Protein AF-A0A9E6E103-F1 (afdb_monomer)

Secondary structure (DSSP, 8-state):
-PPPHHHHHHHHHHHHHT-THHHHHHHHHHHHHHHHHHHHHHHHHHHHHTSS-HHHHHHHHHHHHHHHHHHHHHHHHHHHHHHHHHHHHHHHHHHHHH-

Nearest PDB structures (foldseek):
  6o35-assembly1_B-2  TM=4.935E-01  e=4.729E+00  synthetic construct
  6o35-assembly1_C-2  TM=4.716E-01  e=3.484E+00  synthetic construct
  6o35-assembly1_A  TM=3.844E-01  e=2.566E+00  synthetic construct

Foldseek 3Di:
DQDDPVVLVVVLVVVVVPDCLVVLLVVQLVVLCVVCVVVLVVLVVCVVVVVDDPVRSVVVVVVSVVVSVVSCVVSVVVSVVSVVVSVVVSVVVVVVRVD

Mean predicted aligned error: 8.81 Å

Sequence (99 aa):
MTPSLDNLIEQVTNQIEDSPLKNLMTSALTVTLDKQKSTLQELIDARNNGDLTNEEFELEILREKQIAEAEMLTWQISAKSEVQKIINKTFSTLVDTLV

Radius of gyration: 22.34 Å; Cα contacts (8 Å, |Δi|>4): 36; chains: 1; bounding box: 44×16×65 Å

Structure (mmCIF, N/CA/C/O backbone):
data_AF-A0A9E6E103-F1
#
_entry.id   AF-A0A9E6E103-F1
#
loop_
_atom_site.group_PDB
_atom_site.id
_atom_site.type_symbol
_atom_site.label_atom_id
_atom_site.label_alt_id
_atom_site.label_comp_id
_atom_site.label_asym_id
_atom_site.label_entity_id
_atom_site.label_seq_id
_atom_site.pdbx_PDB_ins_code
_atom_site.Cartn_x
_atom_site.Cartn_y
_atom_site.Cartn_z
_atom_site.occupancy
_atom_site.B_iso_or_equiv
_atom_site.auth_seq_id
_atom_site.auth_comp_id
_atom_site.auth_asym_id
_atom_site.auth_atom_id
_atom_site.pdbx_PDB_model_num
ATOM 1 N N . MET A 1 1 ? 24.637 3.493 -40.374 1.00 46.44 1 MET A N 1
ATOM 2 C CA . MET A 1 1 ? 25.115 4.423 -39.331 1.00 46.44 1 MET A CA 1
ATOM 3 C C . MET A 1 1 ? 24.800 3.766 -38.009 1.00 46.44 1 MET A C 1
ATOM 5 O O . MET A 1 1 ? 23.629 3.517 -37.761 1.00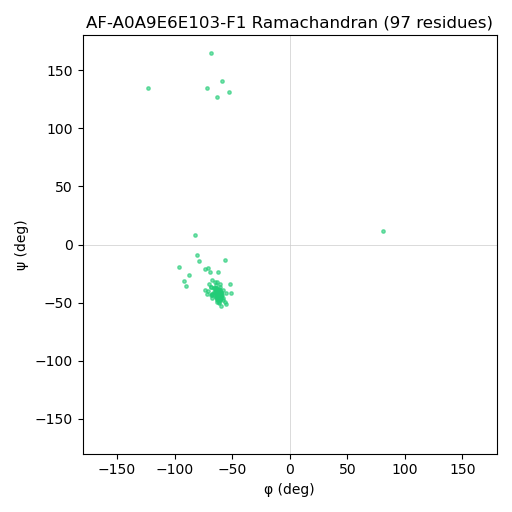 46.44 1 MET A O 1
ATOM 9 N N . THR A 1 2 ? 25.812 3.388 -37.234 1.00 52.31 2 THR A N 1
ATOM 10 C CA . THR A 1 2 ? 25.611 2.846 -35.885 1.00 52.31 2 THR A CA 1
ATOM 11 C C . THR A 1 2 ? 24.972 3.949 -35.038 1.00 52.31 2 THR A C 1
ATOM 13 O O . THR A 1 2 ? 25.489 5.071 -35.064 1.00 52.31 2 THR A O 1
ATOM 16 N N . PRO A 1 3 ? 23.837 3.710 -34.362 1.00 54.94 3 PRO A N 1
ATOM 17 C CA . PRO A 1 3 ? 23.281 4.681 -33.429 1.00 54.94 3 PRO A CA 1
ATOM 18 C C . PRO A 1 3 ? 24.358 5.089 -32.420 1.00 54.94 3 PRO A C 1
ATOM 20 O O . PRO A 1 3 ? 25.043 4.229 -31.867 1.00 54.94 3 PRO A O 1
ATOM 23 N N . SER A 1 4 ? 24.533 6.396 -32.206 1.00 72.75 4 SER A N 1
ATOM 24 C CA . SER A 1 4 ? 25.338 6.875 -31.081 1.00 72.75 4 SER A CA 1
ATOM 25 C C . SER A 1 4 ? 24.725 6.339 -29.788 1.00 72.75 4 SER A C 1
ATOM 27 O O . SER A 1 4 ? 23.498 6.316 -29.653 1.00 72.75 4 SER A O 1
ATOM 29 N N . LEU A 1 5 ? 25.570 5.940 -28.836 1.00 67.06 5 LEU A N 1
ATOM 30 C CA . LEU A 1 5 ? 25.145 5.537 -27.497 1.00 67.06 5 LEU A CA 1
ATOM 31 C C . LEU A 1 5 ? 24.242 6.605 -26.853 1.00 67.06 5 LEU A C 1
ATOM 33 O O . LEU A 1 5 ? 23.276 6.256 -26.180 1.00 67.06 5 LEU A O 1
ATOM 37 N N . ASP A 1 6 ? 24.489 7.884 -27.148 1.00 70.75 6 ASP A N 1
ATOM 38 C CA . ASP A 1 6 ? 23.690 9.013 -26.662 1.00 70.75 6 ASP A CA 1
ATOM 39 C C . ASP A 1 6 ? 22.241 8.969 -27.173 1.00 70.75 6 ASP A C 1
ATOM 41 O O . ASP A 1 6 ? 21.303 9.133 -26.396 1.00 70.75 6 ASP A O 1
ATOM 45 N N . ASN A 1 7 ? 22.036 8.641 -28.454 1.00 74.81 7 ASN A N 1
ATOM 46 C CA . ASN A 1 7 ? 20.694 8.512 -29.036 1.00 74.81 7 ASN A CA 1
ATOM 47 C C . ASN A 1 7 ? 19.939 7.308 -28.449 1.00 74.81 7 ASN A C 1
ATOM 49 O O . ASN A 1 7 ? 18.711 7.322 -28.349 1.00 74.81 7 ASN A O 1
ATOM 53 N N . LEU A 1 8 ? 20.667 6.254 -28.069 1.00 68.25 8 LEU A N 1
ATOM 54 C CA . LEU A 1 8 ? 20.087 5.077 -27.427 1.00 68.25 8 LEU A CA 1
ATOM 55 C C . LEU A 1 8 ? 19.645 5.388 -25.991 1.00 68.25 8 LEU A C 1
ATOM 57 O O . LEU A 1 8 ? 18.557 4.991 -25.576 1.00 68.25 8 LEU A O 1
ATOM 61 N N . ILE A 1 9 ? 20.479 6.130 -25.254 1.00 68.38 9 ILE A N 1
ATOM 62 C CA . ILE A 1 9 ? 20.173 6.621 -23.906 1.00 68.38 9 ILE A CA 1
ATOM 63 C C . ILE A 1 9 ? 18.934 7.525 -23.946 1.00 68.38 9 ILE A C 1
ATOM 65 O O . ILE A 1 9 ? 18.040 7.359 -23.116 1.00 68.38 9 ILE A O 1
ATOM 69 N N . GLU A 1 10 ? 18.831 8.422 -24.928 1.00 75.25 10 GLU A N 1
ATOM 70 C CA . GLU A 1 10 ? 17.669 9.301 -25.107 1.00 75.25 10 GLU A CA 1
ATOM 71 C C . GLU A 1 10 ? 16.381 8.510 -25.412 1.00 75.25 10 GLU A C 1
ATOM 73 O O . GLU A 1 10 ? 15.361 8.705 -24.750 1.00 75.25 10 GLU A O 1
ATOM 78 N N . GLN A 1 11 ? 16.423 7.539 -26.335 1.00 71.12 11 GLN A N 1
ATOM 79 C CA . GLN A 1 11 ? 15.262 6.686 -26.641 1.00 71.12 11 GLN A CA 1
ATOM 80 C C . GLN A 1 11 ? 14.775 5.872 -25.441 1.00 71.12 11 GLN A C 1
ATOM 82 O O . GLN A 1 11 ? 13.568 5.730 -25.238 1.00 71.12 11 GLN A O 1
ATOM 87 N N . VAL A 1 12 ? 15.700 5.312 -24.662 1.00 66.12 12 VAL A N 1
ATOM 88 C CA . VAL A 1 12 ? 15.371 4.541 -23.460 1.00 66.12 12 VAL A CA 1
ATOM 89 C C . VAL A 1 12 ? 14.786 5.452 -22.383 1.00 66.12 12 VAL A C 1
ATOM 91 O O . VAL A 1 12 ? 13.784 5.093 -21.771 1.00 66.12 12 VAL A O 1
ATOM 94 N N . THR A 1 13 ? 15.362 6.639 -22.181 1.00 68.50 13 THR A N 1
ATOM 95 C CA . THR A 1 13 ? 14.901 7.602 -21.170 1.00 68.50 13 THR A CA 1
ATOM 96 C C . THR A 1 13 ? 13.482 8.089 -21.465 1.00 68.50 13 THR A C 1
ATOM 98 O O . THR A 1 13 ? 12.637 8.061 -20.572 1.00 68.50 13 THR A O 1
ATOM 101 N N . ASN A 1 14 ? 13.168 8.403 -22.725 1.00 71.56 14 ASN A N 1
ATOM 102 C CA . ASN A 1 14 ? 11.820 8.818 -23.129 1.00 71.56 14 ASN A CA 1
ATOM 103 C C . ASN A 1 14 ? 10.767 7.712 -22.907 1.00 71.56 14 ASN A C 1
AT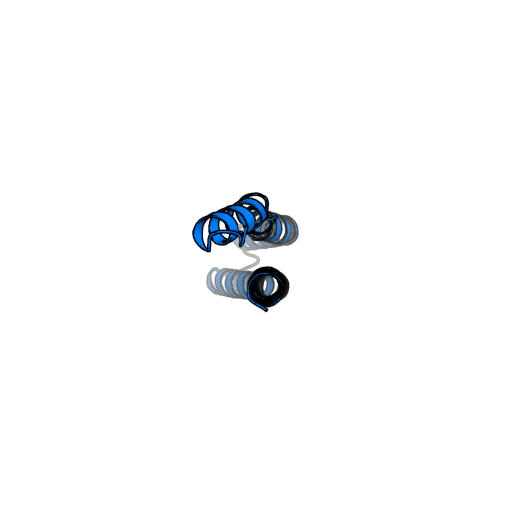OM 105 O O . ASN A 1 14 ? 9.632 7.999 -22.543 1.00 71.56 14 ASN A O 1
ATOM 109 N N . GLN A 1 15 ? 11.136 6.430 -23.044 1.00 65.00 15 GLN A N 1
ATOM 110 C CA . GLN A 1 15 ? 10.236 5.308 -22.721 1.00 65.00 15 GLN A CA 1
ATOM 111 C C . GLN A 1 15 ? 9.990 5.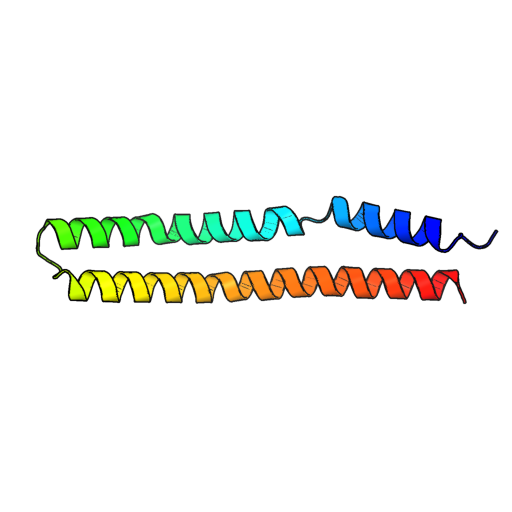136 -21.211 1.00 65.00 15 GLN A C 1
ATOM 113 O O . GLN A 1 15 ? 9.024 4.477 -20.823 1.00 65.00 15 GLN A O 1
ATOM 118 N N . ILE A 1 16 ? 10.867 5.684 -20.363 1.00 63.19 16 ILE A N 1
ATOM 119 C CA . ILE A 1 16 ? 10.753 5.647 -18.898 1.00 63.19 16 ILE A CA 1
ATOM 120 C C . ILE A 1 16 ? 9.979 6.860 -18.376 1.00 63.19 16 ILE A C 1
ATOM 122 O O . ILE A 1 16 ? 9.233 6.712 -17.412 1.00 63.19 16 ILE A O 1
ATOM 126 N N . GLU A 1 17 ? 10.119 8.041 -18.983 1.00 57.94 17 GLU A N 1
ATOM 127 C CA . GLU A 1 17 ? 9.344 9.230 -18.587 1.00 57.94 17 GLU A CA 1
ATOM 128 C C . GLU A 1 17 ? 7.830 9.026 -18.746 1.00 57.94 17 GLU A C 1
ATOM 130 O O . GLU A 1 17 ? 7.068 9.448 -17.876 1.00 57.94 17 GLU A O 1
ATOM 135 N N . ASP A 1 18 ? 7.404 8.268 -19.760 1.00 60.41 18 ASP A N 1
ATOM 136 C CA . ASP A 1 18 ? 6.011 7.828 -19.941 1.00 60.41 18 ASP A CA 1
ATOM 137 C C . ASP A 1 18 ? 5.642 6.580 -19.103 1.00 60.41 18 ASP A C 1
ATOM 139 O O . ASP A 1 18 ? 4.560 6.002 -19.253 1.00 60.41 18 ASP A O 1
ATOM 143 N N . SER A 1 19 ? 6.522 6.122 -18.202 1.00 59.94 19 SER A N 1
ATOM 144 C CA . SER A 1 19 ? 6.278 4.923 -17.400 1.00 59.94 19 SER A CA 1
ATOM 145 C C . SER A 1 19 ? 5.203 5.163 -16.327 1.00 59.94 19 SER A C 1
ATOM 147 O O . SER A 1 19 ? 5.302 6.111 -15.540 1.00 59.94 19 SER A O 1
ATOM 149 N N . PRO A 1 20 ? 4.233 4.240 -16.165 1.00 62.06 20 PRO A N 1
ATOM 150 C CA . PRO A 1 20 ? 3.222 4.290 -15.105 1.00 62.06 20 PRO A CA 1
ATOM 151 C C . PRO A 1 20 ? 3.786 4.351 -13.676 1.00 62.06 20 PRO A C 1
ATOM 153 O O . PRO A 1 20 ? 3.041 4.641 -12.741 1.00 62.06 20 PRO A O 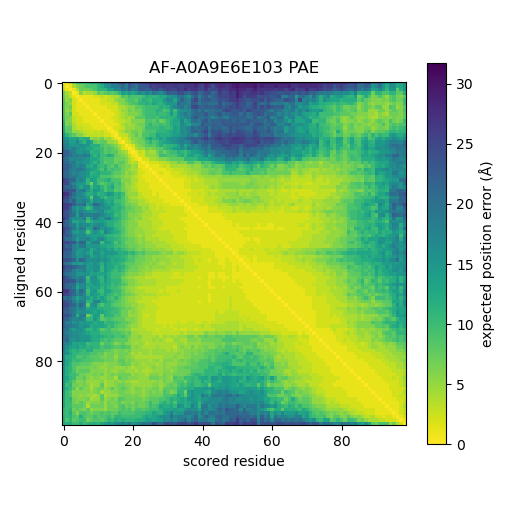1
ATOM 156 N N . LEU A 1 21 ? 5.084 4.079 -13.487 1.00 65.31 21 LEU A N 1
ATOM 157 C CA . LEU A 1 21 ? 5.771 3.956 -12.197 1.00 65.31 21 LEU A CA 1
ATOM 158 C C . LEU A 1 21 ? 5.541 5.138 -11.244 1.00 65.31 21 LEU A C 1
ATOM 160 O O . LEU A 1 21 ? 5.307 4.912 -10.055 1.00 65.31 21 LEU A O 1
ATOM 164 N N . LYS A 1 22 ? 5.560 6.382 -11.743 1.00 58.53 22 LYS A N 1
ATOM 165 C CA . LYS A 1 22 ? 5.382 7.581 -10.900 1.00 58.53 22 LYS A CA 1
ATOM 166 C C . LYS A 1 22 ? 3.981 7.662 -10.289 1.00 58.53 22 LYS A C 1
ATOM 168 O O . LYS A 1 22 ? 3.830 8.067 -9.139 1.00 58.53 22 LYS A O 1
ATOM 173 N N . ASN A 1 23 ? 2.966 7.252 -11.043 1.00 68.19 23 ASN A N 1
ATOM 174 C CA . ASN A 1 23 ? 1.575 7.289 -10.595 1.00 68.19 23 ASN A CA 1
ATOM 175 C C . ASN A 1 23 ? 1.190 6.015 -9.831 1.00 68.19 23 ASN A C 1
ATOM 177 O O . ASN A 1 23 ? 0.330 6.068 -8.958 1.00 68.19 23 ASN A O 1
ATOM 181 N N . LEU A 1 24 ? 1.866 4.892 -10.101 1.00 72.44 24 LEU A N 1
ATOM 182 C CA . LEU A 1 24 ? 1.537 3.581 -9.545 1.00 72.44 24 LEU A CA 1
ATOM 183 C C . LEU A 1 24 ? 1.548 3.566 -8.010 1.00 72.44 24 LEU A C 1
ATOM 185 O O . LEU A 1 24 ? 0.602 3.077 -7.403 1.00 72.44 24 LEU A O 1
ATOM 189 N N . MET A 1 25 ? 2.591 4.112 -7.373 1.00 67.31 25 MET A N 1
ATOM 190 C CA . MET A 1 25 ? 2.734 4.058 -5.908 1.00 67.31 25 MET A CA 1
ATOM 191 C C . MET A 1 25 ? 1.782 5.005 -5.180 1.00 67.31 25 MET A C 1
ATOM 193 O O . MET A 1 25 ? 1.214 4.631 -4.157 1.00 67.31 25 MET A O 1
ATOM 197 N N . THR A 1 26 ? 1.566 6.205 -5.719 1.00 68.69 26 THR A N 1
ATOM 198 C CA . THR A 1 26 ? 0.616 7.164 -5.144 1.00 68.69 26 THR A CA 1
ATOM 199 C C . THR A 1 26 ? -0.813 6.645 -5.277 1.00 68.69 26 THR A C 1
ATOM 201 O O . THR A 1 26 ? -1.543 6.638 -4.292 1.00 68.69 26 THR A O 1
ATOM 204 N N . SER A 1 27 ? -1.199 6.130 -6.451 1.00 77.88 27 SER A N 1
ATOM 205 C CA . SER A 1 27 ? -2.519 5.521 -6.656 1.00 77.88 27 SER A CA 1
ATOM 206 C C . SER A 1 27 ? -2.726 4.278 -5.790 1.00 77.88 27 SER A C 1
ATOM 208 O O . SER A 1 27 ? -3.802 4.111 -5.225 1.00 77.88 27 SER A O 1
ATOM 210 N N . ALA A 1 28 ? -1.703 3.432 -5.643 1.00 79.06 28 ALA A N 1
ATOM 211 C CA . ALA A 1 28 ? -1.750 2.268 -4.763 1.00 79.06 28 ALA A CA 1
ATOM 212 C C . ALA A 1 28 ? -1.987 2.660 -3.299 1.00 79.06 28 ALA A C 1
ATOM 214 O O . ALA A 1 28 ? -2.880 2.111 -2.656 1.00 79.06 28 ALA A O 1
ATOM 215 N N . LEU A 1 29 ? -1.241 3.650 -2.797 1.00 75.75 29 LEU A N 1
ATOM 216 C CA . LEU A 1 29 ? -1.410 4.150 -1.436 1.00 75.75 29 LEU A CA 1
ATOM 217 C C . LEU A 1 29 ? -2.796 4.769 -1.232 1.00 75.75 29 LEU A C 1
ATOM 219 O O . LEU A 1 29 ? -3.434 4.488 -0.223 1.00 75.75 29 LEU A O 1
ATOM 223 N N . THR A 1 30 ? -3.290 5.565 -2.186 1.00 79.62 30 THR A N 1
ATOM 224 C CA . THR A 1 30 ? -4.650 6.120 -2.125 1.00 79.62 30 THR A CA 1
ATOM 225 C C . THR A 1 30 ? -5.694 5.012 -2.030 1.00 79.62 30 THR A C 1
ATOM 227 O O . THR A 1 30 ? -6.552 5.073 -1.160 1.00 79.62 30 THR A O 1
ATOM 230 N N . VAL A 1 31 ? -5.585 3.960 -2.848 1.00 82.56 31 VAL A N 1
ATOM 231 C CA . VAL A 1 31 ? -6.514 2.821 -2.804 1.00 82.56 31 VAL A CA 1
ATOM 232 C C . VAL A 1 31 ? -6.448 2.077 -1.467 1.00 82.56 31 VAL A C 1
ATOM 234 O O . VAL A 1 31 ? -7.493 1.722 -0.927 1.00 82.56 31 VAL A O 1
ATOM 237 N N . THR A 1 32 ? -5.254 1.834 -0.921 1.00 82.50 32 THR A N 1
ATOM 238 C CA . THR A 1 32 ? -5.095 1.187 0.394 1.00 82.50 32 THR A CA 1
ATOM 239 C C . THR A 1 32 ? -5.686 2.049 1.513 1.00 82.50 32 THR A C 1
ATOM 241 O O . THR A 1 32 ? -6.465 1.549 2.322 1.00 82.50 32 THR A O 1
ATOM 244 N N . LEU A 1 33 ? -5.416 3.357 1.525 1.00 82.19 33 LEU A N 1
ATOM 245 C CA . LEU A 1 33 ? -5.962 4.263 2.540 1.00 82.19 33 LEU A CA 1
ATOM 246 C C . LEU A 1 33 ? -7.481 4.451 2.412 1.00 82.19 33 LEU A C 1
ATOM 248 O O . LEU A 1 33 ? -8.169 4.510 3.429 1.00 82.19 33 LEU A O 1
ATOM 252 N N . ASP A 1 34 ? -8.026 4.485 1.194 1.00 81.06 34 ASP A N 1
ATOM 253 C CA . ASP A 1 34 ? -9.474 4.567 0.973 1.00 81.06 34 ASP A CA 1
ATOM 254 C C . ASP A 1 34 ? -10.202 3.326 1.507 1.00 81.06 34 ASP A C 1
ATOM 256 O O . ASP A 1 34 ? -11.282 3.454 2.087 1.00 81.06 34 ASP A O 1
ATOM 260 N N . LYS A 1 35 ? -9.604 2.133 1.382 1.00 80.62 35 LYS A N 1
ATOM 261 C 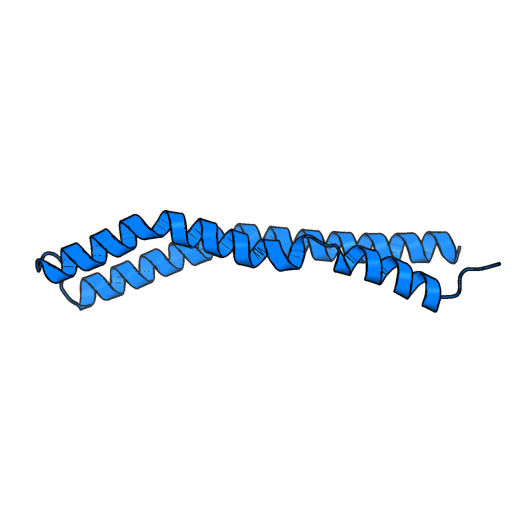CA . LYS A 1 35 ? -10.148 0.900 1.978 1.00 80.62 35 LYS A CA 1
ATOM 262 C C . LYS A 1 35 ? -10.138 0.944 3.503 1.00 80.62 35 LYS A C 1
ATOM 264 O O . LYS A 1 35 ? -11.100 0.511 4.130 1.00 80.62 35 LYS A O 1
ATOM 269 N N . GLN A 1 36 ? -9.069 1.475 4.091 1.00 83.50 36 GLN A N 1
ATOM 270 C CA . GLN A 1 36 ? -8.905 1.542 5.545 1.00 83.50 36 GLN A CA 1
ATOM 271 C C . GLN A 1 36 ? -9.691 2.680 6.200 1.00 83.50 36 GLN A C 1
ATOM 273 O O . GLN A 1 36 ? -9.876 2.688 7.414 1.00 83.50 36 GLN A O 1
ATOM 278 N N . LYS A 1 37 ? -10.180 3.645 5.418 1.00 82.06 37 LYS A N 1
ATOM 279 C CA . LYS A 1 37 ? -10.842 4.848 5.925 1.00 82.06 37 LYS A CA 1
ATOM 280 C C . LYS A 1 37 ? -12.031 4.557 6.847 1.00 82.06 37 LYS A C 1
ATOM 282 O O . LYS A 1 37 ? -12.169 5.242 7.856 1.00 82.06 37 LYS A O 1
ATOM 287 N N . SER A 1 38 ? -12.868 3.565 6.518 1.00 81.81 38 SER A N 1
ATOM 288 C CA . SER A 1 38 ? -14.005 3.175 7.376 1.00 81.81 38 SER A CA 1
ATOM 289 C C . SER A 1 38 ? -13.514 2.665 8.725 1.00 81.81 38 SER A C 1
ATOM 291 O O . SER A 1 38 ? -13.930 3.164 9.762 1.00 81.81 38 SER A O 1
ATOM 293 N N . THR A 1 39 ? -12.546 1.749 8.708 1.00 85.56 39 THR A N 1
ATOM 294 C CA . THR A 1 39 ? -11.963 1.153 9.913 1.00 85.56 39 THR A CA 1
ATOM 295 C C . THR A 1 39 ? -11.288 2.198 10.798 1.00 85.56 39 THR A C 1
ATOM 297 O O . THR A 1 39 ? -11.492 2.206 12.006 1.00 85.56 39 THR A O 1
ATOM 300 N N . LEU A 1 40 ? -10.539 3.138 10.216 1.00 83.56 40 LEU A N 1
ATOM 301 C CA . LEU A 1 40 ? -9.927 4.230 10.978 1.00 83.56 40 LEU A CA 1
ATOM 302 C C . LEU A 1 40 ? -10.979 5.146 11.619 1.00 83.56 40 LEU A C 1
ATOM 304 O O . LEU A 1 40 ? -10.790 5.586 12.752 1.00 83.56 40 LEU A O 1
ATOM 308 N N . GLN A 1 41 ? -12.087 5.416 10.923 1.00 84.00 41 GLN A N 1
ATOM 309 C CA . GLN A 1 41 ? -13.189 6.201 11.479 1.00 84.00 41 GLN A CA 1
ATOM 310 C C . GLN A 1 41 ? -13.888 5.457 12.624 1.00 84.00 41 GLN A C 1
ATOM 312 O O . GLN A 1 41 ? -14.130 6.049 13.672 1.00 84.00 41 GLN A O 1
ATOM 317 N N . GLU A 1 42 ? -14.131 4.156 12.469 1.00 89.56 42 GLU A N 1
ATOM 318 C CA . GLU A 1 42 ? -14.708 3.300 13.512 1.00 89.56 42 GLU A CA 1
ATOM 319 C C . GLU A 1 42 ? -13.833 3.269 14.775 1.00 89.56 42 GLU A C 1
ATOM 321 O O . GLU A 1 42 ? -14.353 3.380 15.883 1.00 89.56 42 GLU A O 1
ATOM 326 N N . LEU A 1 43 ? -12.504 3.198 14.628 1.00 84.88 43 LEU A N 1
ATOM 327 C CA . LEU A 1 43 ? -11.569 3.260 15.758 1.00 84.88 43 LEU A CA 1
ATOM 328 C C . LEU A 1 43 ? -11.618 4.615 16.479 1.00 84.88 43 LEU A C 1
ATOM 330 O O . LEU A 1 43 ? -11.563 4.667 17.710 1.00 84.88 43 LEU A O 1
ATOM 334 N N . ILE A 1 44 ? -11.716 5.718 15.728 1.00 83.50 44 ILE A N 1
ATOM 335 C CA . ILE A 1 44 ? -11.846 7.068 16.298 1.00 83.50 44 ILE A CA 1
ATOM 336 C C . ILE A 1 44 ? -13.145 7.175 17.100 1.00 83.50 44 ILE A C 1
ATOM 338 O O . ILE A 1 44 ? -13.134 7.677 18.226 1.00 83.50 44 ILE A O 1
ATOM 342 N N . ASP A 1 45 ? -14.247 6.686 16.540 1.00 86.50 45 ASP A N 1
ATOM 343 C CA . ASP A 1 45 ? -15.560 6.752 17.173 1.00 86.50 45 ASP A CA 1
ATOM 344 C C . ASP A 1 45 ? -15.609 5.870 18.431 1.00 86.50 45 ASP A C 1
ATOM 346 O O . ASP A 1 45 ? -16.046 6.336 19.483 1.00 86.50 45 ASP A O 1
ATOM 350 N N . ALA A 1 46 ? -15.064 4.650 18.373 1.00 86.44 46 ALA A N 1
ATOM 351 C CA . ALA A 1 46 ? -14.952 3.747 19.520 1.00 86.44 46 ALA A CA 1
ATOM 352 C C . ALA A 1 46 ? -14.130 4.362 20.666 1.00 86.44 46 ALA A C 1
ATOM 354 O O . ALA A 1 46 ? -14.532 4.309 21.829 1.00 86.44 46 ALA A O 1
ATOM 355 N N . ARG A 1 47 ? -13.013 5.036 20.359 1.00 89.69 47 ARG A N 1
ATOM 356 C CA . ARG A 1 47 ? -12.243 5.780 21.368 1.00 89.69 47 ARG A CA 1
ATOM 357 C C . ARG A 1 47 ? -13.053 6.929 21.972 1.00 89.69 47 ARG A C 1
ATOM 359 O O . ARG A 1 47 ? -13.050 7.106 23.188 1.00 89.69 47 ARG A O 1
ATOM 366 N N . ASN A 1 48 ? -13.741 7.716 21.144 1.00 87.81 48 ASN A N 1
ATOM 367 C CA . ASN A 1 48 ? -14.533 8.862 21.606 1.00 87.81 48 ASN A CA 1
ATOM 368 C C . ASN A 1 48 ? -15.715 8.442 22.492 1.00 87.81 48 ASN A C 1
ATOM 370 O O . ASN A 1 48 ? -16.076 9.171 23.415 1.00 87.81 48 ASN A O 1
ATOM 374 N N . ASN A 1 49 ? -16.285 7.265 22.232 1.00 96.31 49 ASN A N 1
ATOM 375 C CA . ASN A 1 49 ? -17.369 6.689 23.025 1.00 96.31 49 ASN A CA 1
ATOM 376 C C . ASN A 1 49 ? -16.879 6.011 24.316 1.00 96.31 49 ASN A C 1
ATOM 378 O O . ASN A 1 49 ? -17.695 5.666 25.169 1.00 96.31 49 ASN A O 1
ATOM 382 N N . GLY A 1 50 ? -15.562 5.860 24.489 1.00 95.88 50 GLY A N 1
ATOM 383 C CA . GLY A 1 50 ? -14.961 5.173 25.632 1.00 95.88 50 GLY A CA 1
ATOM 384 C C . GLY 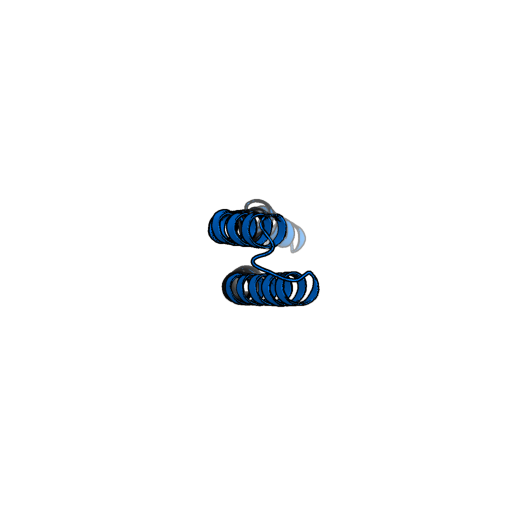A 1 50 ? -14.948 3.647 25.509 1.00 95.88 50 GLY A C 1
ATOM 385 O O . GLY A 1 50 ? -14.635 2.979 26.491 1.00 95.88 50 GLY A O 1
ATOM 386 N N . ASP A 1 51 ? -15.252 3.106 24.325 1.00 97.19 51 ASP A N 1
ATOM 387 C CA . ASP A 1 51 ? -15.185 1.670 24.021 1.00 97.19 51 ASP A CA 1
ATOM 388 C C . ASP A 1 51 ? -13.733 1.182 23.867 1.00 97.19 51 ASP A C 1
ATOM 390 O O . ASP A 1 51 ? -13.463 -0.008 24.013 1.00 97.19 51 ASP A O 1
ATOM 394 N N . LEU A 1 52 ? -12.799 2.102 23.591 1.00 93.81 52 LEU A N 1
ATOM 395 C CA . LEU A 1 52 ? -11.355 1.860 23.585 1.00 93.81 52 LEU A CA 1
ATOM 396 C C . LEU A 1 52 ? -10.647 2.817 24.540 1.00 93.81 52 LEU A C 1
ATOM 398 O O . LEU A 1 52 ? -10.859 4.034 24.510 1.00 93.81 52 LEU A O 1
ATOM 402 N N . THR A 1 53 ? -9.724 2.283 25.333 1.00 96.94 53 THR A N 1
ATOM 403 C CA . THR A 1 53 ? -8.714 3.096 26.012 1.00 96.94 53 THR A CA 1
ATOM 404 C C . THR A 1 53 ? -7.731 3.694 24.998 1.00 96.94 53 THR A C 1
ATOM 406 O O . THR A 1 53 ? -7.640 3.269 23.846 1.00 96.94 53 THR A O 1
ATOM 409 N N . ASN A 1 54 ? -6.946 4.691 25.421 1.00 88.88 54 ASN A N 1
ATOM 410 C CA . ASN A 1 54 ? -5.913 5.266 24.552 1.00 88.88 54 ASN A CA 1
ATOM 411 C C . ASN A 1 54 ? -4.863 4.226 24.130 1.00 88.88 54 ASN A C 1
ATOM 413 O O . ASN A 1 54 ? -4.410 4.263 22.993 1.00 88.88 54 ASN A O 1
ATOM 417 N N . GLU A 1 55 ? -4.505 3.305 25.026 1.00 95.81 55 GLU A N 1
ATOM 418 C CA . GLU A 1 55 ? -3.516 2.260 24.747 1.00 95.81 55 GLU A CA 1
ATOM 419 C C . GLU A 1 55 ? -4.045 1.248 23.720 1.00 95.81 55 GLU A C 1
ATOM 421 O O . GLU A 1 55 ? -3.351 0.923 22.758 1.00 95.81 55 GLU A O 1
ATOM 426 N N . GLU A 1 56 ? -5.303 0.816 23.855 1.00 95.00 56 GLU A N 1
ATOM 427 C CA . GLU A 1 56 ? -5.945 -0.079 22.881 1.00 95.00 56 GLU A CA 1
ATOM 428 C C . GLU A 1 56 ? -6.112 0.596 21.515 1.00 95.00 56 GLU A C 1
ATOM 430 O O . GLU A 1 56 ? -5.841 -0.017 20.485 1.00 95.00 56 GLU A O 1
ATOM 435 N N . PHE A 1 57 ? -6.487 1.878 21.492 1.00 85.88 57 PHE A N 1
ATOM 436 C CA . PHE A 1 57 ? -6.566 2.645 20.251 1.00 85.88 57 PHE A CA 1
ATOM 437 C C . PHE A 1 57 ? -5.206 2.740 19.545 1.00 85.88 57 PHE A C 1
ATOM 439 O O . PHE A 1 57 ? -5.123 2.520 18.339 1.00 85.88 57 PHE A O 1
ATOM 446 N N . GLU A 1 58 ? -4.126 3.039 20.273 1.00 85.94 58 GLU A N 1
ATOM 447 C CA . GLU A 1 58 ? -2.775 3.088 19.698 1.00 85.94 58 GLU A CA 1
ATOM 448 C C . GLU A 1 58 ? -2.334 1.729 19.139 1.00 85.94 58 GLU A C 1
ATOM 450 O O . GLU A 1 58 ? -1.729 1.670 18.062 1.00 85.94 58 GLU A O 1
ATOM 455 N N . LEU A 1 59 ? -2.677 0.639 19.830 1.00 94.00 59 LEU A N 1
ATOM 456 C CA . LEU A 1 59 ? -2.384 -0.718 19.381 1.00 94.00 59 LEU A CA 1
ATOM 457 C C . LEU A 1 59 ? -3.138 -1.063 18.090 1.00 94.00 59 LEU A C 1
ATOM 459 O O . LEU A 1 59 ? -2.536 -1.601 17.158 1.00 94.00 59 LEU A O 1
ATOM 463 N N . GLU A 1 60 ? -4.417 -0.700 17.986 1.00 91.12 60 GLU A N 1
ATOM 464 C CA . GLU A 1 60 ? -5.197 -0.924 16.765 1.00 91.12 60 GLU A CA 1
ATOM 465 C C . GLU A 1 60 ? -4.725 -0.047 15.598 1.00 91.12 60 GLU A C 1
ATOM 467 O O . GLU A 1 60 ? -4.612 -0.530 14.473 1.00 91.12 60 GLU A O 1
ATOM 472 N N . ILE A 1 61 ? -4.318 1.203 15.845 1.00 89.50 61 ILE A N 1
ATOM 473 C CA . ILE A 1 61 ? -3.682 2.037 14.811 1.00 89.50 61 ILE A CA 1
ATOM 474 C C . ILE A 1 61 ? -2.377 1.403 14.311 1.00 89.50 61 ILE A C 1
ATOM 476 O O . ILE A 1 61 ? -2.107 1.401 13.105 1.00 89.50 61 ILE A O 1
ATOM 480 N N . LEU A 1 62 ? -1.565 0.835 15.208 1.00 92.81 62 LEU A N 1
ATOM 481 C CA . LEU A 1 62 ? -0.352 0.118 14.815 1.00 92.81 62 LEU A CA 1
ATOM 482 C C . LEU A 1 62 ? -0.682 -1.117 13.966 1.00 92.81 62 LEU A C 1
ATOM 484 O O . LEU A 1 62 ? 0.015 -1.386 12.984 1.00 92.81 62 LEU A O 1
ATOM 488 N N . ARG A 1 63 ? -1.752 -1.838 14.307 1.00 93.50 63 ARG A N 1
ATOM 489 C CA . ARG A 1 63 ? -2.233 -2.986 13.534 1.00 93.50 63 ARG A CA 1
ATOM 490 C C . ARG A 1 63 ? -2.676 -2.577 12.128 1.00 93.50 63 ARG A C 1
ATOM 492 O O . ARG A 1 63 ? -2.241 -3.188 11.155 1.00 93.50 63 ARG A O 1
ATOM 499 N N . GLU A 1 64 ? -3.472 -1.517 11.996 1.00 88.56 64 GLU A N 1
ATOM 500 C CA . GLU A 1 64 ? -3.932 -1.024 10.689 1.00 88.56 64 GLU A CA 1
ATOM 501 C C . GLU A 1 64 ? -2.773 -0.514 9.822 1.00 88.56 64 GLU A C 1
ATOM 503 O O . GLU A 1 64 ? -2.737 -0.762 8.613 1.00 88.56 64 GLU A O 1
ATOM 508 N N . LYS A 1 65 ? -1.749 0.093 10.437 1.00 88.88 65 LYS A N 1
ATOM 509 C CA . LYS A 1 65 ? -0.494 0.417 9.747 1.00 88.88 65 LYS A CA 1
ATOM 510 C C . LYS A 1 65 ? 0.191 -0.838 9.192 1.00 88.88 65 LYS A C 1
ATOM 512 O O . LYS A 1 65 ? 0.615 -0.824 8.040 1.00 88.88 65 LYS A O 1
ATOM 517 N N . GLN A 1 66 ? 0.297 -1.914 9.972 1.00 93.00 66 GLN A N 1
ATOM 518 C CA . GLN A 1 66 ? 0.917 -3.164 9.509 1.00 93.00 66 GLN A CA 1
ATOM 519 C C . GLN A 1 66 ? 0.133 -3.805 8.356 1.00 93.00 66 GLN A C 1
ATOM 521 O O . GLN A 1 66 ? 0.734 -4.326 7.417 1.00 93.00 66 GLN A O 1
ATOM 526 N N . ILE A 1 67 ? -1.200 -3.728 8.390 1.00 90.62 67 ILE A N 1
ATOM 527 C CA . ILE A 1 67 ? -2.058 -4.178 7.286 1.00 90.62 67 ILE A CA 1
ATOM 528 C C . ILE A 1 67 ? -1.778 -3.348 6.026 1.00 90.62 67 ILE A C 1
ATOM 530 O O . ILE A 1 67 ? -1.543 -3.920 4.961 1.00 90.62 67 ILE A O 1
ATOM 534 N N . ALA A 1 68 ? -1.714 -2.018 6.148 1.00 86.12 68 ALA A N 1
ATOM 535 C CA . ALA A 1 68 ? -1.400 -1.129 5.028 1.00 86.12 68 ALA A CA 1
ATOM 536 C C . ALA A 1 68 ? -0.017 -1.432 4.434 1.00 86.12 68 ALA A C 1
ATOM 538 O O . ALA A 1 68 ? 0.146 -1.504 3.216 1.00 86.12 68 ALA A O 1
ATOM 539 N N . GLU A 1 69 ? 0.985 -1.646 5.290 1.00 86.94 69 GLU A N 1
ATOM 540 C CA . GLU A 1 69 ? 2.334 -2.032 4.875 1.00 86.94 69 GLU A CA 1
ATOM 541 C C . GLU A 1 69 ? 2.319 -3.360 4.107 1.00 86.94 69 GLU A C 1
ATOM 543 O O . GLU A 1 69 ? 2.927 -3.449 3.039 1.00 86.94 69 GLU A O 1
ATOM 548 N N . ALA A 1 70 ? 1.577 -4.362 4.589 1.00 89.38 70 ALA A N 1
ATOM 549 C CA . ALA A 1 70 ? 1.437 -5.651 3.919 1.00 89.38 70 ALA A CA 1
ATOM 550 C C . ALA A 1 70 ? 0.757 -5.534 2.543 1.00 89.38 70 ALA A C 1
ATOM 552 O O . ALA A 1 70 ? 1.212 -6.152 1.577 1.00 89.38 70 ALA A O 1
ATOM 553 N N . GLU A 1 71 ? -0.285 -4.709 2.411 1.00 85.19 71 GLU A N 1
ATOM 554 C CA . GLU A 1 71 ? -0.912 -4.432 1.113 1.00 85.19 71 GLU A CA 1
ATOM 555 C C . GLU A 1 71 ? 0.056 -3.724 0.153 1.00 85.19 71 GLU A C 1
ATOM 557 O O . GLU A 1 71 ? 0.146 -4.067 -1.032 1.00 85.19 71 GLU A O 1
ATOM 562 N N . MET A 1 72 ? 0.843 -2.780 0.675 1.00 84.88 72 MET A N 1
ATOM 563 C CA . MET A 1 72 ? 1.835 -2.032 -0.093 1.00 84.88 72 MET A CA 1
ATOM 564 C C . MET A 1 72 ? 3.028 -2.885 -0.541 1.00 84.88 72 MET A C 1
ATOM 566 O O . MET A 1 72 ? 3.633 -2.561 -1.564 1.00 84.88 72 MET A O 1
ATOM 570 N N . LEU A 1 73 ? 3.350 -4.000 0.127 1.00 87.00 73 LEU A N 1
ATOM 571 C CA . LEU A 1 73 ? 4.412 -4.917 -0.320 1.00 87.00 73 LEU A CA 1
ATOM 572 C C . LEU A 1 73 ? 4.154 -5.462 -1.731 1.00 87.00 73 LEU A C 1
ATOM 574 O O . LEU A 1 73 ? 5.077 -5.545 -2.543 1.00 87.00 73 LEU A O 1
ATOM 578 N N . THR A 1 74 ? 2.899 -5.775 -2.061 1.00 80.38 74 THR A N 1
ATOM 579 C CA . THR A 1 74 ? 2.520 -6.244 -3.406 1.00 80.38 74 THR A CA 1
ATOM 580 C C . THR A 1 74 ? 2.824 -5.182 -4.465 1.00 80.38 74 THR A C 1
ATOM 582 O O . THR A 1 74 ? 3.351 -5.475 -5.546 1.00 80.38 74 THR A O 1
ATOM 585 N N . TRP A 1 75 ? 2.556 -3.920 -4.134 1.00 80.56 75 TRP A N 1
ATOM 586 C CA . TRP A 1 75 ? 2.837 -2.783 -5.002 1.00 80.56 75 TRP A CA 1
ATOM 587 C C . TRP A 1 75 ? 4.336 -2.509 -5.127 1.00 80.56 75 TRP A C 1
ATOM 589 O O . TRP A 1 75 ? 4.817 -2.292 -6.238 1.00 80.56 75 TRP A O 1
ATOM 599 N N . GLN A 1 76 ? 5.103 -2.624 -4.040 1.00 79.25 76 GLN A N 1
ATOM 600 C CA . GLN A 1 76 ? 6.566 -2.514 -4.074 1.00 79.25 76 GLN A CA 1
ATOM 601 C C . GLN A 1 76 ? 7.203 -3.578 -4.978 1.00 79.25 76 GLN A C 1
ATOM 603 O O . GLN A 1 76 ? 8.102 -3.270 -5.764 1.00 79.25 76 GLN A O 1
ATOM 608 N N . ILE A 1 77 ? 6.721 -4.823 -4.918 1.00 83.06 77 ILE A N 1
ATOM 609 C CA . ILE A 1 77 ? 7.185 -5.906 -5.798 1.00 83.06 77 ILE A CA 1
ATOM 610 C C . ILE A 1 77 ? 6.854 -5.587 -7.259 1.00 83.06 77 ILE A C 1
ATOM 612 O O . ILE A 1 77 ? 7.707 -5.743 -8.135 1.00 83.06 77 ILE A O 1
AT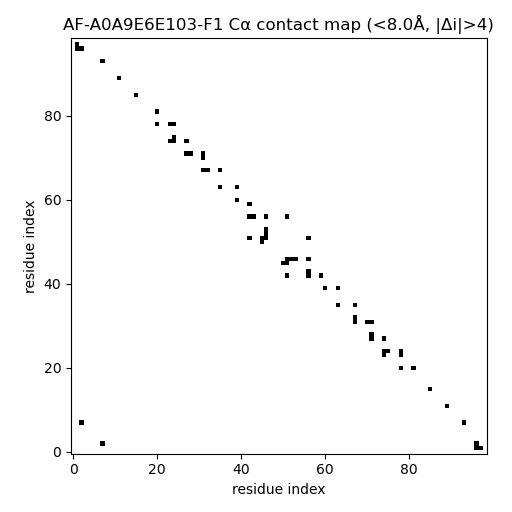OM 616 N N . SER A 1 78 ? 5.643 -5.092 -7.516 1.00 78.38 78 SER A N 1
ATOM 617 C CA . SER A 1 78 ? 5.206 -4.697 -8.858 1.00 78.38 78 SER A CA 1
ATOM 618 C C . SER A 1 78 ? 6.077 -3.571 -9.420 1.00 78.38 78 SER A C 1
ATOM 620 O O . SER A 1 78 ? 6.596 -3.688 -10.527 1.00 78.38 78 SER A O 1
ATOM 622 N N . ALA A 1 79 ? 6.342 -2.530 -8.627 1.00 78.12 79 ALA A N 1
ATOM 623 C CA . ALA A 1 79 ? 7.232 -1.438 -9.009 1.00 78.12 79 ALA A CA 1
ATOM 624 C C . ALA A 1 79 ? 8.657 -1.933 -9.304 1.00 78.12 79 ALA A C 1
ATOM 626 O O . ALA A 1 79 ? 9.246 -1.570 -10.322 1.00 78.12 79 ALA A O 1
ATOM 627 N N . LYS A 1 80 ? 9.200 -2.821 -8.461 1.00 83.12 80 LYS A N 1
ATOM 628 C CA . LYS A 1 80 ? 10.514 -3.435 -8.692 1.00 83.12 80 LYS A CA 1
ATOM 629 C C . LYS A 1 80 ? 10.551 -4.243 -9.993 1.00 83.12 80 LYS A C 1
ATOM 631 O O . LYS A 1 80 ? 11.551 -4.195 -10.707 1.00 83.12 80 LYS A O 1
ATOM 636 N N . SER A 1 81 ? 9.475 -4.961 -10.319 1.00 82.00 81 SER A N 1
ATOM 637 C CA . SER A 1 81 ? 9.357 -5.694 -11.583 1.00 82.00 81 SER A CA 1
ATOM 638 C C . SER A 1 81 ? 9.377 -4.754 -12.789 1.00 82.00 81 SER A C 1
ATOM 640 O O . SER A 1 81 ? 10.106 -5.016 -13.744 1.00 82.00 81 SER A O 1
ATOM 642 N N . GLU A 1 82 ? 8.651 -3.634 -12.732 1.00 78.06 82 GLU A N 1
ATOM 643 C CA . GLU A 1 82 ? 8.652 -2.630 -13.804 1.00 78.06 82 GLU A CA 1
ATOM 644 C C . 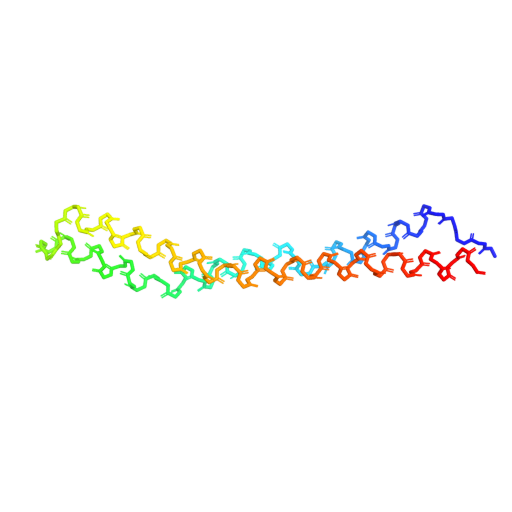GLU A 1 82 ? 10.044 -2.019 -14.023 1.00 78.06 82 GLU A C 1
ATOM 646 O O . GLU A 1 82 ? 10.516 -1.953 -15.159 1.00 78.06 82 GLU A O 1
ATOM 651 N N . VAL A 1 83 ? 10.764 -1.681 -12.947 1.00 78.00 83 VAL A N 1
ATOM 652 C CA . VAL A 1 83 ? 12.166 -1.231 -13.039 1.00 78.00 83 VAL A CA 1
ATOM 653 C C . VAL A 1 83 ? 13.048 -2.299 -13.694 1.00 78.00 83 VAL A C 1
ATOM 655 O O . VAL A 1 83 ? 13.856 -1.990 -14.570 1.00 78.00 83 VAL A O 1
ATOM 658 N N . GLN A 1 84 ? 12.879 -3.571 -13.325 1.00 81.62 84 GLN A N 1
ATOM 659 C CA . GLN A 1 84 ? 13.669 -4.653 -13.909 1.00 81.62 84 GLN A CA 1
ATOM 660 C C . GLN A 1 84 ? 13.372 -4.858 -15.401 1.00 81.62 84 GLN A C 1
ATOM 662 O O . GLN A 1 84 ? 14.294 -5.121 -16.173 1.00 81.62 84 GLN A O 1
ATOM 667 N N . LYS A 1 85 ? 12.110 -4.718 -15.831 1.00 80.25 85 LYS A N 1
ATOM 668 C CA . LYS A 1 85 ? 11.732 -4.782 -17.254 1.00 80.25 85 LYS A CA 1
ATOM 669 C C . LYS A 1 85 ? 12.422 -3.687 -18.057 1.00 80.25 85 LYS A C 1
ATOM 671 O O . LYS A 1 85 ? 12.931 -3.974 -19.137 1.00 80.25 85 LYS A O 1
ATOM 676 N N . ILE A 1 86 ? 12.476 -2.470 -17.516 1.00 75.50 86 ILE A N 1
ATOM 677 C CA . ILE A 1 86 ? 13.191 -1.346 -18.127 1.00 75.50 86 ILE A CA 1
ATOM 678 C C . ILE A 1 86 ? 14.673 -1.691 -18.283 1.00 75.50 86 ILE A C 1
ATOM 680 O O . ILE A 1 86 ? 15.181 -1.632 -19.397 1.00 75.50 86 ILE A O 1
ATOM 684 N N . ILE A 1 87 ? 15.345 -2.126 -17.209 1.00 78.69 87 ILE A N 1
ATOM 685 C CA . ILE A 1 87 ? 16.764 -2.519 -17.256 1.00 78.69 87 ILE A CA 1
ATOM 686 C C . ILE A 1 87 ? 16.989 -3.590 -18.328 1.00 78.69 87 ILE A C 1
ATOM 688 O O . ILE A 1 87 ? 17.840 -3.425 -19.199 1.00 78.69 87 ILE A O 1
ATOM 692 N N . ASN A 1 88 ? 16.199 -4.663 -18.316 1.00 83.50 88 ASN A N 1
ATOM 693 C CA . ASN A 1 88 ? 16.350 -5.751 -19.280 1.00 83.50 88 ASN A CA 1
ATOM 694 C C . ASN A 1 88 ? 16.152 -5.266 -20.722 1.00 83.50 88 ASN A C 1
ATOM 696 O O . ASN A 1 88 ? 16.921 -5.642 -21.604 1.00 83.50 88 ASN A O 1
ATOM 700 N N . LYS A 1 89 ? 15.155 -4.406 -20.959 1.00 77.00 89 LYS A N 1
ATOM 701 C CA . LYS A 1 89 ? 14.894 -3.829 -22.279 1.00 77.00 89 LYS A CA 1
ATOM 702 C C . LYS A 1 89 ? 16.058 -2.957 -22.745 1.00 77.00 89 LYS A C 1
ATOM 704 O O . LYS A 1 89 ? 16.503 -3.117 -23.874 1.00 77.00 89 LYS A O 1
ATOM 709 N N . THR A 1 90 ? 16.593 -2.100 -21.877 1.00 76.94 90 THR A N 1
ATOM 710 C CA . THR A 1 90 ? 17.768 -1.265 -22.168 1.00 76.94 90 THR A CA 1
ATOM 711 C C . THR A 1 90 ? 18.962 -2.108 -22.600 1.00 76.94 90 THR A C 1
ATOM 713 O O . THR A 1 90 ? 19.566 -1.837 -23.635 1.00 76.94 90 THR A O 1
ATOM 716 N N . PHE A 1 91 ? 19.287 -3.155 -21.837 1.00 79.31 91 PHE A N 1
ATOM 717 C CA . PHE A 1 91 ? 20.425 -4.020 -22.146 1.00 79.31 91 PHE A CA 1
ATOM 718 C C . PHE A 1 91 ? 20.193 -4.893 -23.387 1.00 79.31 91 PHE A C 1
ATOM 720 O O . PHE A 1 91 ? 21.136 -5.094 -24.145 1.00 79.31 91 PHE A O 1
ATOM 727 N N . SER A 1 92 ? 18.960 -5.345 -23.650 1.00 81.19 92 SER A N 1
ATOM 728 C CA . SER A 1 92 ? 18.619 -6.036 -24.905 1.00 81.19 92 SER A CA 1
ATOM 729 C C . SER A 1 92 ? 18.852 -5.129 -26.111 1.00 81.19 92 SER A C 1
ATOM 731 O O . SER A 1 92 ? 19.582 -5.500 -27.021 1.00 81.19 92 SER A O 1
ATOM 733 N N . THR A 1 93 ? 18.319 -3.904 -26.078 1.00 76.88 93 THR A N 1
ATOM 734 C CA . THR A 1 93 ? 18.492 -2.927 -27.161 1.00 76.88 93 THR A CA 1
ATOM 735 C C . THR A 1 93 ? 19.965 -2.569 -27.379 1.00 76.88 93 THR A C 1
ATOM 737 O O . THR A 1 93 ? 20.396 -2.414 -28.519 1.00 76.88 93 THR A O 1
ATOM 740 N N . LEU A 1 94 ? 20.754 -2.449 -26.302 1.00 71.81 94 LEU A N 1
ATOM 741 C CA . LEU A 1 94 ? 22.201 -2.228 -26.393 1.00 71.81 94 LEU A CA 1
ATOM 742 C C . LEU A 1 94 ? 22.901 -3.371 -27.134 1.00 71.81 94 LEU A C 1
ATOM 744 O O . LEU A 1 94 ? 23.702 -3.103 -28.025 1.00 71.81 94 LEU A O 1
ATOM 748 N N . VAL A 1 95 ? 22.593 -4.625 -26.790 1.00 78.38 95 VAL A N 1
ATOM 749 C CA . VAL A 1 95 ? 23.156 -5.800 -27.471 1.00 78.38 95 VAL A CA 1
ATOM 750 C C . VAL A 1 95 ? 22.756 -5.811 -28.945 1.00 78.38 95 VAL A C 1
ATOM 752 O O . VAL A 1 95 ? 23.639 -5.893 -29.789 1.00 78.38 95 VAL A O 1
ATOM 755 N N . ASP A 1 96 ? 21.469 -5.633 -29.252 1.00 78.06 96 ASP A N 1
ATOM 756 C CA . ASP A 1 96 ? 20.943 -5.644 -30.628 1.00 78.06 96 ASP A CA 1
ATOM 757 C C . ASP A 1 96 ? 21.524 -4.523 -31.511 1.00 78.06 96 ASP A C 1
ATOM 759 O O . ASP A 1 96 ? 21.501 -4.612 -32.736 1.00 78.06 96 ASP A O 1
ATOM 763 N N . THR A 1 97 ? 22.002 -3.435 -30.900 1.00 70.12 97 THR A N 1
ATOM 764 C CA . THR A 1 97 ? 22.564 -2.281 -31.619 1.00 70.12 97 THR A CA 1
ATOM 765 C C . THR A 1 97 ? 24.079 -2.377 -31.814 1.00 70.12 97 THR A C 1
ATOM 767 O O . THR A 1 97 ? 24.616 -1.812 -32.769 1.00 70.12 97 THR A O 1
ATOM 770 N N . LEU A 1 98 ? 24.783 -3.017 -30.877 1.00 66.50 98 LEU A N 1
ATOM 771 C CA . LEU A 1 98 ? 26.248 -3.070 -30.842 1.00 66.50 98 LEU A CA 1
ATOM 772 C C . LEU A 1 98 ? 26.831 -4.343 -31.469 1.00 66.50 98 LEU A C 1
ATOM 774 O O . LEU A 1 98 ? 28.020 -4.349 -31.794 1.00 66.50 98 LEU A O 1
ATOM 778 N N . VAL A 1 99 ? 26.025 -5.398 -31.609 1.00 57.81 99 VAL A N 1
ATOM 779 C CA . VAL A 1 99 ? 26.381 -6.690 -32.220 1.00 57.8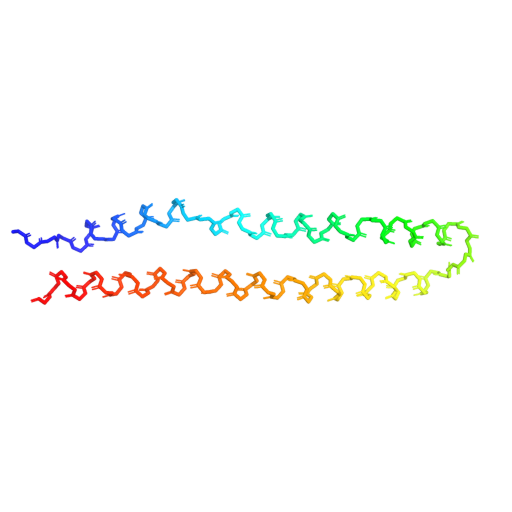1 99 VAL A CA 1
ATOM 780 C C . VAL A 1 99 ? 25.748 -6.796 -33.600 1.00 57.81 99 VAL A C 1
ATOM 782 O O . VAL A 1 99 ? 26.466 -7.234 -34.527 1.00 57.81 99 VAL A O 1
#

pLDDT: mean 78.94, std 10.82, range [46.44, 97.19]

Solvent-accessible surface area (backbone atoms only — not comparable to full-atom values): 5624 Å² total; per-residue (Å²): 130,78,78,51,69,66,60,52,52,51,56,52,48,59,62,51,74,73,38,66,66,78,55,49,59,57,54,48,50,50,55,52,50,61,68,44,46,61,59,55,50,52,52,52,51,34,39,75,73,64,78,31,54,73,68,56,48,53,51,50,52,53,49,53,49,52,52,51,52,59,61,46,48,60,52,53,52,50,52,51,50,54,53,49,52,50,52,52,50,51,54,49,54,50,49,73,67,76,110